Protein AF-A0A8X6VPD9-F1 (afdb_monomer_lite)

pLDDT: mean 71.09, std 19.32, range [43.03, 93.56]

Secondary structure (DSSP, 8-state):
--HHHHHHHHHTTS-HHHHHHHHTT---SHHHHHHHHHHHHHHHHHHHHHT--S-S-S-SS------------S----

Foldseek 3Di:
DAQQVVCVVVLVVDDPVLNVQCVVVVDRGPVSVVVSVVVVCVVVVVVVVVVPPPDPDDDPDDDPPDDDDDDDDDDPDD

Structure (mmCIF, N/CA/C/O backbone):
data_AF-A0A8X6VPD9-F1
#
_entry.id   AF-A0A8X6VPD9-F1
#
loop_
_atom_site.group_PDB
_atom_site.id
_atom_site.type_symbol
_atom_site.label_atom_id
_atom_site.label_alt_id
_atom_site.label_comp_id
_atom_site.label_asym_id
_atom_site.label_entity_id
_atom_site.label_seq_id
_atom_site.pdbx_PDB_ins_code
_atom_site.Cartn_x
_atom_site.Cartn_y
_atom_site.Cartn_z
_atom_site.occupancy
_atom_site.B_iso_or_equiv
_atom_site.auth_seq_id
_atom_site.auth_comp_id
_atom_site.auth_asym_id
_atom_site.auth_atom_id
_atom_site.pdbx_PDB_model_num
ATOM 1 N N . MET A 1 1 ? 9.316 2.825 -18.963 1.00 62.94 1 MET A N 1
ATOM 2 C CA . MET A 1 1 ? 9.123 3.099 -17.523 1.00 62.94 1 MET A CA 1
ATOM 3 C C . MET A 1 1 ? 9.213 1.782 -16.789 1.00 62.94 1 MET A C 1
ATOM 5 O O . MET A 1 1 ? 8.602 0.828 -17.252 1.00 62.94 1 MET A O 1
ATOM 9 N N . THR A 1 2 ? 9.998 1.721 -15.718 1.00 85.81 2 THR A N 1
ATOM 10 C CA . THR A 1 2 ? 9.974 0.599 -14.770 1.00 85.81 2 THR A CA 1
ATOM 11 C C . THR A 1 2 ? 8.738 0.716 -13.874 1.00 85.81 2 THR A C 1
ATOM 13 O O . THR A 1 2 ? 8.165 1.802 -13.760 1.00 85.81 2 THR A O 1
ATOM 16 N N . GLU A 1 3 ? 8.305 -0.382 -13.251 1.00 82.75 3 GLU A N 1
ATOM 17 C CA . GLU A 1 3 ? 7.171 -0.350 -12.312 1.00 82.75 3 GLU A CA 1
ATOM 18 C C . GLU A 1 3 ? 7.453 0.552 -11.102 1.00 82.75 3 GLU A C 1
ATOM 20 O O . GLU A 1 3 ? 6.563 1.278 -10.671 1.00 82.75 3 GLU A O 1
ATOM 25 N N . GLU A 1 4 ? 8.700 0.590 -10.626 1.00 82.00 4 GLU A N 1
ATOM 26 C CA . GLU A 1 4 ? 9.142 1.499 -9.558 1.00 82.00 4 GLU A CA 1
ATOM 27 C C . GLU A 1 4 ? 8.925 2.971 -9.945 1.00 82.00 4 GLU A C 1
ATOM 29 O O . GLU A 1 4 ? 8.298 3.723 -9.205 1.00 82.00 4 GLU A O 1
ATOM 34 N N . ALA A 1 5 ? 9.313 3.365 -11.164 1.00 86.50 5 ALA A N 1
ATOM 35 C CA . ALA A 1 5 ? 9.114 4.735 -11.642 1.00 86.50 5 ALA A CA 1
ATOM 36 C C . ALA A 1 5 ? 7.627 5.115 -11.774 1.00 86.50 5 ALA A C 1
ATOM 38 O O . ALA A 1 5 ? 7.268 6.286 -11.636 1.00 86.50 5 ALA A O 1
ATOM 39 N N . LEU A 1 6 ? 6.751 4.142 -12.053 1.00 88.00 6 LEU A N 1
ATOM 40 C CA . LEU A 1 6 ? 5.303 4.364 -12.070 1.00 88.00 6 LEU A CA 1
ATOM 41 C C . LEU A 1 6 ? 4.755 4.584 -10.659 1.00 88.00 6 LEU A C 1
ATOM 43 O O . LEU A 1 6 ? 3.933 5.481 -10.473 1.00 88.00 6 LEU A O 1
ATOM 47 N N . VAL A 1 7 ? 5.212 3.800 -9.680 1.00 87.06 7 VAL A N 1
ATOM 48 C CA . VAL A 1 7 ? 4.813 3.952 -8.274 1.00 87.06 7 VAL A CA 1
ATOM 49 C C . VAL A 1 7 ? 5.260 5.311 -7.733 1.00 87.06 7 VAL A C 1
ATOM 51 O O . VAL A 1 7 ? 4.424 6.032 -7.193 1.00 87.06 7 VAL A O 1
ATOM 54 N N . ASP A 1 8 ? 6.507 5.718 -7.974 1.00 87.50 8 ASP A N 1
ATOM 55 C CA . ASP A 1 8 ? 7.033 7.025 -7.546 1.00 87.50 8 ASP A CA 1
ATOM 56 C C . ASP A 1 8 ? 6.244 8.194 -8.152 1.00 87.50 8 ASP A C 1
ATOM 58 O O . ASP A 1 8 ? 5.889 9.165 -7.479 1.00 87.50 8 ASP A O 1
ATOM 62 N N . HIS A 1 9 ? 5.909 8.089 -9.438 1.00 89.94 9 HIS A N 1
ATOM 63 C CA . HIS A 1 9 ? 5.129 9.108 -10.134 1.00 89.94 9 HIS A CA 1
ATOM 64 C C . HIS A 1 9 ? 3.675 9.198 -9.638 1.00 89.94 9 HIS A C 1
ATOM 66 O O . HIS A 1 9 ? 3.069 10.272 -9.683 1.00 89.94 9 HIS A O 1
ATOM 72 N N . ILE A 1 10 ? 3.097 8.090 -9.166 1.00 88.12 10 ILE A N 1
ATOM 73 C CA . ILE A 1 10 ? 1.771 8.080 -8.535 1.00 88.12 10 ILE A CA 1
ATOM 74 C C . ILE A 1 10 ? 1.860 8.623 -7.105 1.00 88.12 10 ILE A C 1
ATOM 76 O O . ILE A 1 10 ? 0.991 9.399 -6.712 1.00 88.12 10 ILE A O 1
ATOM 80 N N . PHE A 1 11 ? 2.912 8.277 -6.358 1.00 88.62 11 PHE A N 1
ATOM 81 C CA . PHE A 1 11 ? 3.103 8.643 -4.954 1.00 88.62 11 PHE A CA 1
ATOM 82 C C . PHE A 1 11 ? 2.969 10.153 -4.716 1.00 88.62 11 PHE A C 1
ATOM 84 O O . PHE A 1 11 ? 2.187 10.575 -3.866 1.00 88.62 11 PHE A O 1
ATOM 91 N N . VAL A 1 12 ? 3.620 10.978 -5.545 1.00 90.31 12 VAL A N 1
ATOM 92 C CA . VAL A 1 12 ? 3.579 12.451 -5.428 1.00 90.31 12 VAL A CA 1
ATOM 93 C C . VAL A 1 12 ? 2.197 13.071 -5.678 1.00 90.31 12 VAL A C 1
ATOM 95 O O . VAL A 1 12 ? 1.987 14.245 -5.382 1.00 90.31 12 VAL A O 1
ATOM 98 N N . ARG A 1 13 ? 1.249 12.310 -6.238 1.00 91.50 13 ARG A N 1
ATOM 99 C CA . ARG A 1 13 ? -0.133 12.751 -6.506 1.00 91.50 13 ARG A CA 1
ATOM 100 C C . ARG A 1 13 ? -1.130 12.297 -5.448 1.00 91.50 13 ARG A C 1
ATOM 102 O O . ARG A 1 13 ? -2.291 12.694 -5.511 1.00 91.50 13 ARG A O 1
ATOM 109 N N . LEU A 1 14 ? -0.708 11.440 -4.522 1.00 89.00 14 LEU A N 1
ATOM 110 C CA . LEU A 1 14 ? -1.563 10.960 -3.443 1.00 89.00 14 LEU A CA 1
ATOM 111 C C . LEU A 1 14 ? -1.812 12.067 -2.419 1.00 89.00 14 LEU A C 1
ATOM 113 O O . LEU A 1 14 ? -1.005 12.982 -2.270 1.00 89.00 14 LEU A O 1
ATOM 117 N N . GLU A 1 15 ? -2.915 11.969 -1.681 1.00 89.44 15 GLU A N 1
ATOM 118 C CA . GLU A 1 15 ? -3.132 12.834 -0.521 1.00 89.44 15 GLU A CA 1
ATOM 119 C C . GLU A 1 15 ? -2.069 12.563 0.563 1.00 89.44 15 GLU A C 1
ATOM 121 O O . GLU A 1 15 ? -1.671 11.406 0.727 1.00 89.44 15 GLU A O 1
ATOM 126 N N . PRO A 1 16 ? -1.668 13.563 1.371 1.00 89.31 16 PRO A N 1
ATOM 127 C CA . PRO A 1 16 ? -0.610 13.407 2.379 1.00 89.31 16 PRO A CA 1
ATOM 128 C C . PRO A 1 16 ? -0.824 12.220 3.333 1.00 89.31 16 PRO A C 1
ATOM 130 O O . PRO A 1 16 ? 0.076 11.425 3.566 1.00 89.31 16 PRO A O 1
ATOM 133 N N . GLN A 1 17 ? -2.061 12.018 3.796 1.00 84.81 17 GLN A N 1
ATOM 134 C CA . GLN A 1 17 ? -2.428 10.899 4.677 1.00 84.81 17 GLN A CA 1
ATOM 135 C C . GLN A 1 17 ? -2.217 9.508 4.049 1.00 84.81 17 GLN A C 1
ATOM 137 O O . GLN A 1 17 ? -2.028 8.518 4.757 1.00 84.81 17 GLN A O 1
ATOM 142 N N . ILE A 1 18 ? -2.301 9.424 2.719 1.00 89.38 18 ILE A N 1
ATOM 143 C CA . ILE A 1 18 ? -2.067 8.199 1.954 1.00 89.38 18 ILE A CA 1
ATOM 144 C C . ILE A 1 18 ? -0.564 8.046 1.713 1.00 89.38 18 ILE A C 1
ATOM 146 O O . ILE A 1 18 ? -0.051 6.937 1.842 1.00 89.38 18 ILE A O 1
ATOM 150 N N . GLN A 1 19 ? 0.139 9.148 1.421 1.00 90.81 19 GLN A N 1
ATOM 151 C CA . GLN A 1 19 ? 1.597 9.171 1.273 1.00 90.81 19 GLN A CA 1
ATOM 152 C C . GLN A 1 19 ? 2.281 8.608 2.521 1.00 90.81 19 GLN A C 1
ATOM 154 O O . GLN A 1 19 ? 3.020 7.637 2.392 1.00 90.81 19 GLN A O 1
ATOM 159 N N . ASP A 1 20 ? 1.929 9.092 3.717 1.00 89.38 20 ASP A N 1
ATOM 160 C CA . ASP A 1 20 ? 2.478 8.595 4.991 1.00 89.38 20 ASP A CA 1
ATOM 161 C C . ASP A 1 20 ? 2.309 7.071 5.140 1.00 89.38 20 ASP A C 1
ATOM 163 O O . ASP A 1 20 ? 3.189 6.349 5.614 1.00 89.38 20 ASP A O 1
ATOM 167 N N . TYR A 1 21 ? 1.154 6.546 4.724 1.00 89.19 21 TYR A N 1
ATOM 168 C CA . TYR A 1 21 ? 0.841 5.124 4.842 1.00 89.19 21 TYR A CA 1
ATOM 169 C C . TYR A 1 21 ? 1.570 4.258 3.808 1.00 89.19 21 TYR A C 1
ATOM 171 O O . TYR A 1 21 ? 1.935 3.113 4.099 1.00 89.19 21 TYR A O 1
ATOM 179 N N . VAL A 1 22 ? 1.757 4.787 2.599 1.00 90.00 22 VAL A N 1
ATOM 180 C CA . VAL A 1 22 ? 2.486 4.126 1.515 1.00 90.00 22 VAL A CA 1
ATOM 181 C C . VAL A 1 22 ? 3.991 4.160 1.783 1.00 90.00 22 VAL A C 1
ATOM 183 O O . VAL A 1 22 ? 4.644 3.136 1.597 1.00 90.00 22 VAL A O 1
ATOM 186 N N . GLU A 1 23 ? 4.530 5.268 2.294 1.00 89.81 23 GLU A N 1
ATOM 187 C CA . GLU A 1 23 ? 5.958 5.457 2.581 1.00 89.81 23 GLU A CA 1
ATOM 188 C C . GLU A 1 23 ? 6.474 4.440 3.604 1.00 89.81 23 GLU A C 1
ATOM 190 O O . GLU A 1 23 ? 7.483 3.775 3.373 1.00 89.81 23 GLU A O 1
ATOM 195 N N . VAL A 1 24 ? 5.715 4.202 4.680 1.00 89.62 24 VAL A N 1
ATOM 196 C CA . VAL A 1 24 ? 6.049 3.183 5.695 1.00 89.62 24 VAL A CA 1
ATOM 197 C C . VAL A 1 24 ? 6.121 1.771 5.100 1.00 89.62 24 VAL A C 1
ATOM 199 O O . VAL A 1 24 ? 6.824 0.905 5.622 1.00 89.62 24 VAL A O 1
ATOM 202 N N . ARG A 1 25 ? 5.374 1.508 4.024 1.00 89.31 25 ARG A N 1
ATOM 203 C CA . ARG A 1 25 ? 5.257 0.179 3.404 1.00 89.31 25 ARG A CA 1
ATOM 204 C C . ARG A 1 25 ? 6.127 -0.005 2.167 1.00 89.31 25 ARG A C 1
ATOM 206 O O . ARG A 1 25 ? 6.308 -1.148 1.759 1.00 89.31 25 ARG A O 1
ATOM 213 N N . ASN A 1 26 ? 6.644 1.087 1.607 1.00 89.44 26 ASN A N 1
ATOM 214 C CA . ASN A 1 26 ? 7.608 1.148 0.511 1.00 89.44 26 ASN A CA 1
ATOM 215 C C . ASN A 1 26 ? 7.378 0.102 -0.611 1.00 89.44 26 ASN A C 1
ATOM 217 O O . ASN A 1 26 ? 8.222 -0.780 -0.817 1.00 89.44 26 ASN A O 1
ATOM 221 N N . PRO A 1 27 ? 6.220 0.129 -1.301 1.00 88.75 27 PRO A N 1
ATOM 222 C CA . PRO A 1 27 ? 5.922 -0.830 -2.361 1.00 88.75 27 PRO A CA 1
ATOM 223 C C . PRO A 1 27 ? 6.840 -0.623 -3.575 1.00 88.75 27 PRO A C 1
ATOM 225 O O . PRO A 1 27 ? 6.960 0.488 -4.078 1.00 88.75 27 PRO A O 1
ATOM 228 N N . LYS A 1 28 ? 7.439 -1.705 -4.089 1.00 86.19 28 LYS A N 1
ATOM 229 C CA . LYS A 1 28 ? 8.356 -1.661 -5.250 1.00 86.19 28 LYS A CA 1
ATOM 230 C C . LYS A 1 28 ? 7.707 -2.026 -6.582 1.00 86.19 28 LYS A C 1
ATOM 232 O O . LYS A 1 28 ? 8.267 -1.783 -7.643 1.00 86.19 28 LYS A O 1
ATOM 237 N N . THR A 1 29 ? 6.534 -2.645 -6.537 1.00 89.50 29 THR A N 1
ATOM 238 C CA . THR A 1 29 ? 5.788 -3.056 -7.730 1.00 89.50 29 THR A CA 1
ATOM 239 C C . THR A 1 29 ? 4.392 -2.469 -7.698 1.00 89.50 29 THR A C 1
ATOM 241 O O . THR A 1 29 ? 3.840 -2.167 -6.634 1.00 89.50 29 THR A O 1
ATOM 244 N N . THR A 1 30 ? 3.771 -2.360 -8.870 1.00 89.00 30 THR A N 1
ATOM 245 C CA . THR A 1 30 ? 2.385 -1.897 -8.973 1.00 89.00 30 THR A CA 1
ATOM 246 C C . THR A 1 30 ? 1.428 -2.817 -8.207 1.00 89.00 30 THR A C 1
ATOM 248 O O . THR A 1 30 ? 0.506 -2.335 -7.556 1.00 89.00 30 THR A O 1
ATOM 251 N N . ALA A 1 31 ? 1.682 -4.130 -8.198 1.00 91.31 31 ALA A N 1
ATOM 252 C CA . ALA A 1 31 ? 0.893 -5.088 -7.422 1.00 91.31 31 ALA A CA 1
ATOM 253 C C . ALA A 1 31 ? 0.960 -4.810 -5.910 1.00 91.31 31 ALA A C 1
ATOM 255 O O . ALA A 1 31 ? -0.075 -4.726 -5.251 1.00 91.31 31 ALA A O 1
ATOM 256 N N . GLN A 1 32 ? 2.162 -4.585 -5.368 1.00 90.56 32 GLN A N 1
ATOM 257 C CA . GLN A 1 32 ? 2.329 -4.233 -3.954 1.00 90.56 32 GLN A CA 1
ATOM 258 C C . GLN A 1 32 ? 1.646 -2.905 -3.628 1.00 90.56 32 GLN A C 1
ATOM 260 O O . GLN A 1 32 ? 0.994 -2.786 -2.594 1.00 90.56 32 GLN A O 1
ATOM 265 N N . PHE A 1 33 ? 1.751 -1.916 -4.517 1.00 92.19 33 PHE A N 1
ATOM 266 C CA . PHE A 1 33 ? 1.078 -0.634 -4.344 1.00 92.19 33 PHE A CA 1
ATOM 267 C C . PHE A 1 33 ? -0.448 -0.799 -4.240 1.00 92.19 33 PHE A C 1
ATOM 269 O O . PHE A 1 33 ? -1.059 -0.276 -3.308 1.00 92.19 33 PHE A O 1
ATOM 276 N N . LEU A 1 34 ? -1.061 -1.589 -5.129 1.00 91.00 34 LEU A N 1
ATOM 277 C CA . LEU A 1 34 ? -2.501 -1.872 -5.093 1.00 91.00 34 LEU A CA 1
ATOM 278 C C . LEU A 1 34 ? -2.925 -2.582 -3.800 1.00 91.00 34 LEU A C 1
ATOM 280 O O . LEU A 1 34 ? -3.937 -2.216 -3.204 1.00 91.00 34 LEU A O 1
ATOM 284 N N . GLU A 1 35 ? -2.139 -3.545 -3.314 1.00 93.56 35 GLU A N 1
ATOM 285 C CA . GLU A 1 35 ? -2.406 -4.195 -2.024 1.00 93.56 35 GLU A CA 1
ATOM 286 C C . GLU A 1 35 ? -2.319 -3.219 -0.843 1.00 93.56 35 GLU A C 1
ATOM 288 O O . GLU A 1 35 ? -3.109 -3.298 0.105 1.00 93.56 35 GLU A O 1
ATOM 293 N N . VAL A 1 36 ? -1.355 -2.294 -0.874 1.00 92.12 36 VAL A N 1
ATOM 294 C CA . VAL A 1 36 ? -1.220 -1.255 0.150 1.00 92.12 36 VAL A CA 1
ATOM 295 C C . VAL A 1 36 ? -2.443 -0.343 0.144 1.00 92.12 36 VAL A C 1
ATOM 297 O O . VAL A 1 36 ? -2.982 -0.080 1.222 1.00 92.12 36 VAL A O 1
ATOM 300 N N . MET A 1 37 ? -2.912 0.068 -1.035 1.00 90.88 37 MET A N 1
ATOM 301 C CA . MET A 1 37 ? -4.105 0.903 -1.196 1.00 90.88 37 MET A CA 1
ATOM 302 C C . MET A 1 37 ? -5.379 0.192 -0.731 1.00 90.88 37 MET A C 1
ATOM 304 O O . MET A 1 37 ? -6.132 0.765 0.052 1.00 90.88 37 MET A O 1
ATOM 308 N N . ALA A 1 38 ? -5.575 -1.080 -1.087 1.00 90.69 38 ALA A N 1
ATOM 309 C CA . ALA A 1 38 ? -6.716 -1.867 -0.608 1.00 90.69 38 ALA A CA 1
ATOM 310 C C . ALA A 1 38 ? -6.750 -1.945 0.932 1.00 90.69 38 ALA A C 1
ATOM 312 O O . ALA A 1 38 ? -7.779 -1.707 1.565 1.00 90.69 38 ALA A O 1
ATOM 313 N N . LYS A 1 39 ? -5.591 -2.185 1.562 1.00 89.75 39 LYS A N 1
ATOM 314 C CA . LYS A 1 39 ? -5.451 -2.177 3.030 1.00 89.75 39 LYS A CA 1
ATOM 315 C C . LYS A 1 39 ? -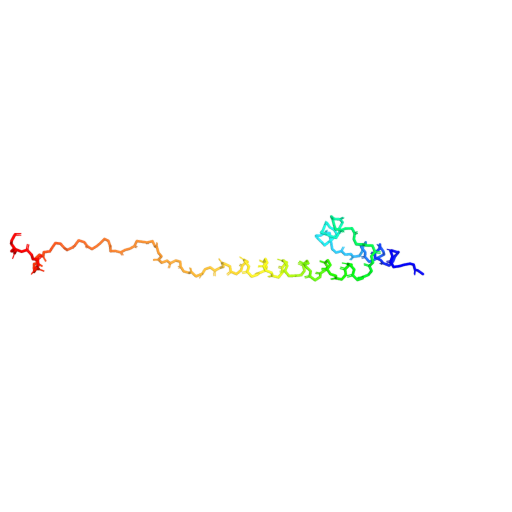5.625 -0.784 3.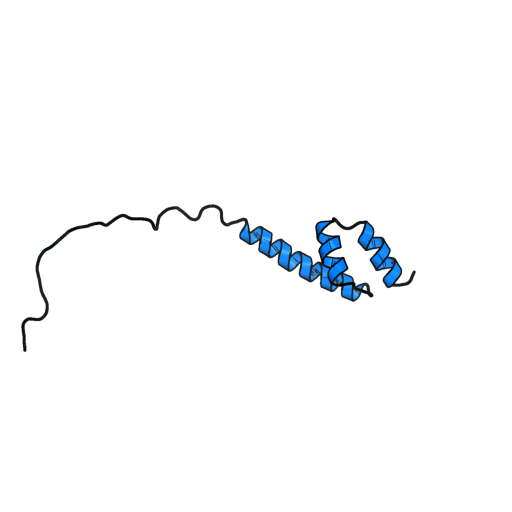641 1.00 89.75 39 LYS A C 1
ATOM 317 O O . LYS A 1 39 ? -5.919 -0.675 4.831 1.00 89.75 39 LYS A O 1
ATOM 322 N N . PHE A 1 40 ? -5.317 0.286 2.908 1.00 88.88 40 PHE A N 1
ATOM 323 C CA . PHE A 1 40 ? -5.558 1.657 3.362 1.00 88.88 40 PHE A CA 1
ATOM 324 C C . PHE A 1 40 ? -7.061 1.936 3.399 1.00 88.88 40 PHE A C 1
ATOM 326 O O . PHE A 1 40 ? -7.575 2.343 4.441 1.00 88.88 40 PHE A O 1
ATOM 333 N N . GLU A 1 41 ? -7.762 1.640 2.303 1.00 85.56 41 GLU A N 1
ATOM 334 C CA . GLU A 1 41 ? -9.209 1.815 2.178 1.00 85.56 41 GLU A CA 1
ATOM 335 C C . GLU A 1 41 ? -9.979 1.010 3.223 1.00 85.56 41 GLU A C 1
ATOM 337 O O . GLU A 1 41 ? -10.863 1.562 3.873 1.00 85.56 41 GLU A O 1
ATOM 342 N N . GLU A 1 42 ? -9.606 -0.249 3.468 1.00 84.31 42 GLU A N 1
ATOM 343 C CA . GLU A 1 42 ? -10.221 -1.078 4.512 1.00 84.31 42 GLU A CA 1
ATOM 344 C C . GLU A 1 42 ? -10.148 -0.391 5.889 1.00 84.31 42 GLU A C 1
ATOM 346 O O . GLU A 1 42 ? -11.155 -0.261 6.592 1.00 84.31 42 GLU A O 1
ATOM 351 N N . ARG A 1 43 ? -8.972 0.137 6.260 1.00 76.88 43 ARG A N 1
ATOM 352 C CA . ARG A 1 43 ? -8.771 0.822 7.548 1.00 76.88 43 ARG A CA 1
ATOM 353 C C . ARG A 1 43 ? -9.478 2.173 7.621 1.00 76.88 43 ARG A C 1
ATOM 355 O O . ARG A 1 43 ? -10.051 2.499 8.663 1.00 76.88 43 ARG A O 1
ATOM 362 N N . TYR A 1 44 ? -9.435 2.968 6.554 1.00 70.50 44 TYR A N 1
ATOM 363 C CA . TYR A 1 44 ? -10.085 4.282 6.519 1.00 70.50 44 TYR A CA 1
ATOM 364 C C . TYR A 1 44 ? -11.615 4.170 6.453 1.00 70.50 44 TYR A C 1
ATOM 366 O O . TYR A 1 44 ? -12.320 4.953 7.093 1.00 70.50 44 TYR A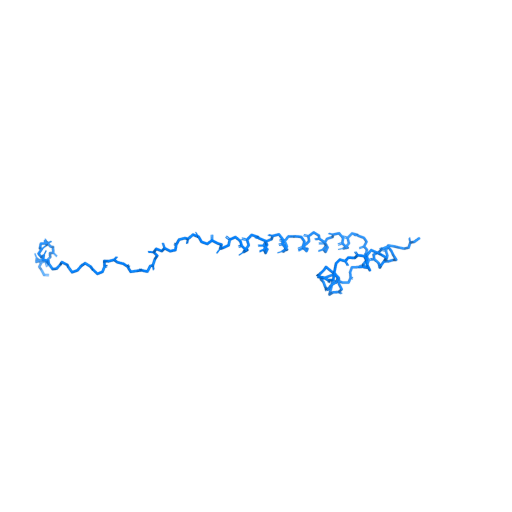 O 1
ATOM 374 N N . SER A 1 45 ? -12.136 3.155 5.764 1.00 61.53 45 SER A N 1
ATOM 375 C CA . SER A 1 45 ? -13.562 2.823 5.736 1.00 61.53 45 SER A CA 1
ATOM 376 C C . SER A 1 45 ? -14.057 2.369 7.116 1.00 61.53 45 SER A C 1
ATOM 378 O O . SER A 1 45 ? -15.062 2.880 7.617 1.00 61.53 45 SER A O 1
ATOM 380 N N . CYS A 1 46 ? -13.287 1.527 7.820 1.00 53.97 46 CYS A N 1
ATOM 381 C CA . CYS A 1 46 ? -13.587 1.153 9.208 1.00 53.97 46 CYS A CA 1
ATOM 382 C C . CYS A 1 46 ? -13.593 2.361 10.163 1.00 53.97 46 CYS A C 1
ATOM 384 O O . CYS A 1 46 ? -14.447 2.444 11.049 1.00 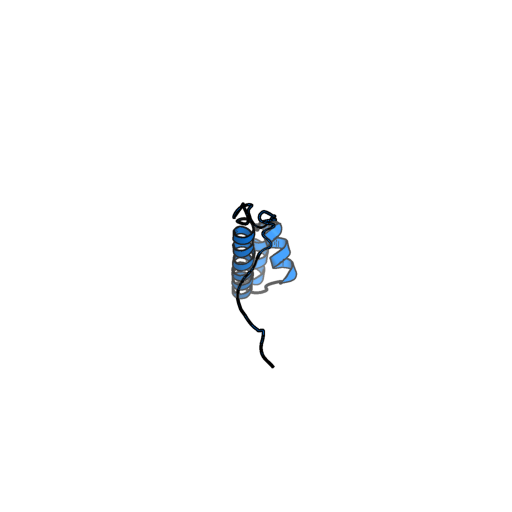53.97 46 CYS A O 1
ATOM 386 N N . LYS A 1 47 ? -12.693 3.339 9.971 1.00 54.00 47 LYS A N 1
ATOM 387 C CA . LYS A 1 47 ? -12.700 4.591 10.750 1.00 54.00 47 LYS A CA 1
ATOM 388 C C . LYS A 1 47 ? -13.924 5.467 10.463 1.00 54.00 47 LYS A C 1
ATOM 390 O O . LYS A 1 47 ? -14.464 6.043 11.405 1.00 54.00 47 LYS A O 1
ATOM 395 N N . LYS A 1 48 ? -14.414 5.537 9.216 1.00 53.53 48 LYS A N 1
ATOM 396 C CA . LYS A 1 48 ? -15.687 6.225 8.911 1.00 53.53 48 LYS A CA 1
ATOM 397 C C . LYS A 1 48 ? -16.872 5.586 9.643 1.00 53.53 48 LYS A C 1
ATOM 399 O O . LYS A 1 48 ? -17.719 6.315 10.151 1.00 53.53 48 LYS A O 1
ATOM 404 N N . MET A 1 49 ? -16.899 4.259 9.789 1.00 50.91 49 MET A N 1
ATOM 405 C CA . MET A 1 49 ? -17.936 3.586 10.585 1.00 50.91 49 MET A CA 1
ATOM 406 C C . MET A 1 49 ? -17.780 3.800 12.101 1.00 50.91 49 MET A C 1
ATOM 408 O O . MET A 1 49 ? -18.782 3.859 12.808 1.00 50.91 49 MET A O 1
ATOM 412 N N . GLN A 1 50 ? -16.562 4.018 12.614 1.00 51.72 50 GLN A N 1
ATOM 413 C CA . GLN A 1 50 ? -16.347 4.391 14.024 1.00 51.72 50 GLN A CA 1
ATOM 414 C C . GLN A 1 50 ? -16.735 5.843 14.360 1.00 51.72 50 GLN A C 1
ATOM 416 O O . GLN A 1 50 ? -16.947 6.150 15.533 1.00 51.72 50 GLN A O 1
ATOM 421 N N . GLY A 1 51 ? -16.883 6.718 13.358 1.00 46.69 51 GLY A N 1
ATOM 422 C CA . GLY A 1 51 ? -17.487 8.050 13.503 1.00 46.69 51 GLY A CA 1
ATOM 423 C C . GLY A 1 51 ? -19.017 8.026 13.609 1.00 46.69 51 GLY A C 1
ATOM 424 O O . GLY A 1 51 ? -19.608 8.965 14.135 1.00 46.69 51 GLY A O 1
ATOM 425 N N . SER A 1 52 ? -19.671 6.924 13.221 1.00 47.56 52 SER A N 1
ATOM 426 C CA . SER A 1 52 ? -21.093 6.675 13.500 1.00 47.56 52 SER A CA 1
ATOM 427 C C . SER A 1 52 ? -21.294 6.144 14.925 1.00 47.56 52 SER A C 1
ATOM 429 O O . SER A 1 52 ? -22.041 5.200 15.168 1.00 47.56 52 SER A O 1
ATOM 431 N N . ARG A 1 53 ? -20.617 6.763 15.894 1.00 49.97 53 ARG A N 1
ATOM 432 C CA . ARG A 1 53 ? -20.968 6.660 17.313 1.00 49.97 53 ARG A CA 1
ATOM 433 C C . ARG A 1 53 ? -21.674 7.936 17.768 1.00 49.97 53 ARG A C 1
ATOM 435 O O . ARG A 1 53 ? -21.536 8.364 18.908 1.00 49.97 53 ARG A O 1
ATOM 442 N N . ASN A 1 54 ? -22.460 8.526 16.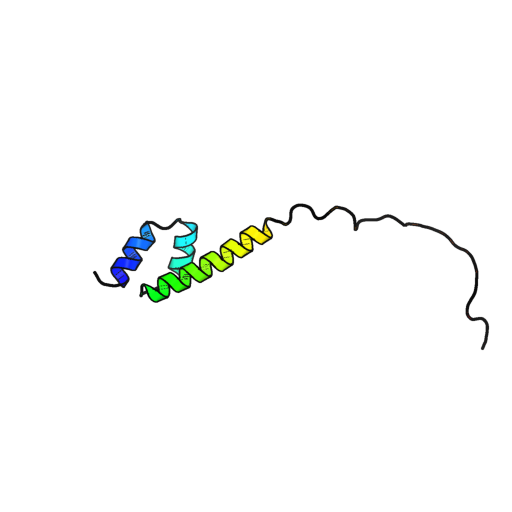869 1.00 48.88 54 ASN A N 1
ATOM 443 C CA . ASN A 1 54 ? -23.542 9.398 17.276 1.00 48.88 54 ASN A CA 1
ATOM 444 C C . ASN A 1 54 ? -24.644 8.526 17.877 1.00 48.88 54 ASN A C 1
ATOM 446 O O . ASN A 1 54 ? -25.422 7.904 17.167 1.00 48.88 54 ASN A O 1
ATOM 450 N N . SER A 1 55 ? -24.722 8.572 19.203 1.00 49.03 55 SER A N 1
ATOM 451 C CA . SER A 1 55 ? -26.011 8.741 19.865 1.00 49.03 55 SER A CA 1
ATOM 452 C C . SER A 1 55 ? -27.032 7.605 19.715 1.00 49.03 55 SER A C 1
ATOM 454 O O . SER A 1 55 ? -28.221 7.874 19.566 1.00 49.03 55 SER A O 1
ATOM 456 N N . ASP A 1 56 ? -26.620 6.352 19.915 1.00 49.81 56 ASP A N 1
ATOM 457 C CA . ASP A 1 56 ? -27.520 5.406 20.587 1.00 49.81 56 ASP A CA 1
ATOM 458 C C . ASP A 1 56 ? -27.600 5.812 22.067 1.00 49.81 56 ASP A C 1
ATOM 460 O O . ASP A 1 56 ? -26.797 5.402 22.906 1.00 49.81 56 ASP A O 1
ATOM 464 N N . ASN A 1 57 ? -28.503 6.764 22.316 1.00 50.25 57 ASN A N 1
ATOM 465 C CA . ASN A 1 57 ? -29.221 7.049 23.557 1.00 50.25 57 ASN A CA 1
ATOM 466 C C . ASN A 1 57 ? -28.547 6.552 24.853 1.00 50.25 57 ASN A C 1
ATOM 468 O O . ASN A 1 57 ? -28.545 5.373 25.200 1.00 50.25 57 ASN A O 1
ATOM 472 N N . VAL A 1 58 ? -27.992 7.446 25.674 1.00 48.81 58 VAL A N 1
ATOM 473 C CA . VAL A 1 58 ? -28.799 8.214 26.647 1.00 48.81 58 VAL A CA 1
ATOM 474 C C . VAL A 1 58 ? -29.889 7.320 27.260 1.00 48.81 58 VAL A C 1
ATOM 476 O O . VAL A 1 58 ? -31.029 7.312 26.814 1.00 48.81 58 VAL A O 1
ATOM 479 N N . GLY A 1 59 ? -29.521 6.520 28.266 1.00 43.03 59 GLY A N 1
ATOM 480 C CA . GLY A 1 59 ? -30.494 5.689 28.987 1.00 43.03 59 GLY A CA 1
ATOM 481 C C . GLY A 1 59 ? -29.943 4.725 30.041 1.00 43.03 59 GLY A C 1
ATOM 482 O O . GLY A 1 59 ? -30.669 4.354 30.953 1.00 43.03 59 GLY A O 1
ATOM 483 N N . ARG A 1 60 ? -28.658 4.342 30.020 1.00 49.16 60 ARG A N 1
ATOM 484 C CA . ARG A 1 60 ? -28.082 3.467 31.072 1.00 49.16 60 ARG A CA 1
ATOM 485 C C . ARG A 1 60 ? -27.486 4.227 32.260 1.00 49.16 60 ARG A C 1
ATOM 487 O O . ARG A 1 60 ? -26.465 3.824 32.813 1.00 49.16 60 ARG A O 1
ATOM 494 N N . ARG A 1 61 ? -28.106 5.333 32.667 1.00 49.81 61 ARG A N 1
ATOM 495 C CA . ARG A 1 61 ? -27.745 6.018 33.912 1.00 49.81 61 ARG A CA 1
ATOM 496 C C . ARG A 1 61 ? -28.999 6.313 34.711 1.00 49.81 61 ARG A C 1
ATOM 498 O O . ARG A 1 61 ? -29.651 7.310 34.460 1.00 49.81 61 ARG A O 1
ATOM 505 N N . GLY A 1 62 ? -29.249 5.420 35.670 1.00 50.88 62 GLY A N 1
ATOM 506 C CA . GLY A 1 62 ? -30.092 5.625 36.840 1.00 50.88 62 GLY A CA 1
ATOM 507 C C . GLY A 1 62 ? -31.561 5.856 36.525 1.00 50.88 62 GLY A C 1
ATOM 508 O O . GLY A 1 62 ? -31.902 6.871 35.953 1.00 50.88 62 GLY A O 1
ATOM 509 N N . TRP A 1 63 ? -32.418 4.937 36.953 1.00 52.78 63 TRP A N 1
ATOM 510 C CA . TRP A 1 63 ? -33.659 5.184 37.697 1.00 52.78 63 TRP A CA 1
ATOM 511 C C . TRP A 1 63 ? -34.197 3.806 38.114 1.00 52.78 63 TRP A C 1
ATOM 513 O O . TRP A 1 63 ? -34.026 2.833 37.382 1.00 52.78 63 TRP A O 1
ATOM 523 N N . ASN A 1 64 ? -34.771 3.740 39.319 1.00 50.62 64 ASN A N 1
ATOM 524 C CA . ASN A 1 64 ? -35.076 2.569 40.160 1.00 50.62 64 ASN A CA 1
ATOM 525 C C . ASN A 1 64 ? -33.877 2.111 41.031 1.00 50.62 64 ASN A C 1
ATOM 527 O O . ASN A 1 64 ? -33.271 1.090 40.747 1.00 50.62 64 ASN A O 1
ATOM 531 N N . GLN A 1 65 ? -33.412 2.755 42.115 1.00 48.03 65 GLN A N 1
ATOM 532 C CA . GLN A 1 65 ? -34.058 3.602 43.136 1.00 48.03 65 GLN A CA 1
ATOM 533 C C . GLN A 1 65 ? -35.573 3.420 43.283 1.00 48.03 65 GLN A C 1
ATOM 535 O O . GLN A 1 65 ? -36.345 4.367 43.267 1.00 48.03 65 GLN A O 1
ATOM 540 N N . GLY A 1 66 ? -35.983 2.161 43.427 1.00 43.69 66 GLY A N 1
ATOM 541 C CA . GLY A 1 66 ? -37.305 1.769 43.897 1.00 43.69 66 GLY A CA 1
ATOM 542 C C . GLY A 1 66 ? -37.147 0.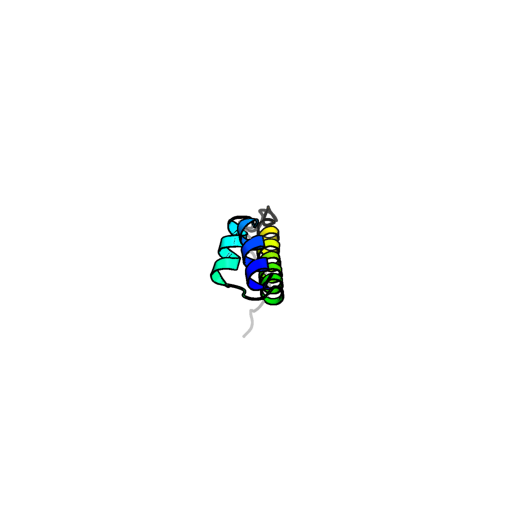983 45.190 1.00 43.69 66 GLY A C 1
ATOM 543 O O . GLY A 1 66 ? -37.016 -0.234 45.173 1.00 43.69 66 GLY A O 1
ATOM 544 N N . ARG A 1 67 ? -37.108 1.701 46.313 1.00 47.38 67 ARG A N 1
ATOM 545 C CA . ARG A 1 67 ? -37.421 1.159 47.637 1.00 47.38 67 ARG A CA 1
ATOM 546 C C . ARG A 1 67 ? -38.819 0.536 47.561 1.00 47.38 67 ARG A C 1
ATOM 548 O O . ARG A 1 67 ? -39.784 1.285 47.492 1.00 47.38 67 ARG A O 1
ATOM 555 N N . MET A 1 68 ? -38.924 -0.785 47.645 1.00 45.19 68 MET A N 1
ATOM 556 C CA . MET A 1 68 ? -40.061 -1.451 48.284 1.00 45.19 68 MET A CA 1
ATOM 557 C C . MET A 1 68 ? -39.517 -2.644 49.070 1.00 45.19 68 MET A C 1
ATOM 559 O O . MET A 1 68 ? -39.197 -3.690 48.516 1.00 45.19 68 MET A O 1
ATOM 563 N N . SER A 1 69 ? -39.371 -2.441 50.378 1.00 46.88 69 SER A N 1
ATOM 564 C CA . SER A 1 69 ? -39.572 -3.513 51.346 1.00 46.88 69 SER A CA 1
ATOM 565 C C . SER A 1 69 ? -41.032 -3.943 51.242 1.00 46.88 69 SER A C 1
ATOM 567 O O . SER A 1 69 ? -41.891 -3.066 51.286 1.00 46.88 69 SER A O 1
ATOM 569 N N . ASN A 1 70 ? -41.310 -5.232 51.080 1.00 43.31 70 ASN A N 1
ATOM 570 C CA . ASN A 1 70 ? -42.080 -6.025 52.040 1.00 43.31 70 ASN A CA 1
ATOM 571 C C . ASN A 1 70 ? -42.377 -7.411 51.467 1.00 43.31 70 ASN A C 1
ATOM 573 O O . ASN A 1 70 ? -42.856 -7.511 50.345 1.00 43.31 70 ASN A O 1
ATOM 577 N N . ASP A 1 71 ? -42.148 -8.398 52.331 1.00 47.22 71 ASP A N 1
ATOM 578 C CA . ASP A 1 71 ? -42.914 -9.634 52.489 1.00 47.22 71 ASP A CA 1
ATOM 579 C C . ASP A 1 71 ? -43.025 -10.667 51.355 1.00 47.22 71 ASP A C 1
ATOM 581 O O . ASP A 1 71 ? -43.064 -10.371 50.168 1.00 47.22 71 ASP A O 1
ATOM 585 N N . ASP A 1 72 ? -43.121 -11.912 51.828 1.00 50.56 72 ASP A N 1
ATOM 586 C CA . ASP A 1 72 ? -43.511 -13.136 51.126 1.00 50.56 72 ASP A CA 1
ATOM 587 C C . ASP A 1 72 ? -42.476 -13.817 50.200 1.00 50.56 72 ASP A C 1
ATOM 589 O O . ASP A 1 72 ? -42.253 -13.471 49.043 1.00 50.56 72 ASP A O 1
ATOM 593 N N . ASP A 1 73 ? -41.881 -14.922 50.679 1.00 57.41 73 ASP A N 1
ATOM 594 C CA . ASP A 1 73 ? -42.574 -16.224 50.534 1.00 57.41 73 ASP A CA 1
ATOM 595 C C . ASP A 1 73 ? -41.653 -17.463 50.623 1.00 57.41 73 ASP A C 1
ATOM 597 O O . ASP A 1 73 ? -42.150 -18.581 50.597 1.00 57.41 73 ASP A O 1
ATOM 601 N N . ARG A 1 74 ? -40.309 -17.387 50.690 1.00 52.31 74 ARG A N 1
ATOM 602 C CA . ARG A 1 74 ? -39.504 -18.630 50.528 1.00 52.31 74 ARG A CA 1
ATOM 603 C C . ARG A 1 74 ? -38.327 -18.810 51.479 1.00 52.31 74 ARG A C 1
ATOM 605 O O . ARG A 1 74 ? -37.283 -18.191 51.315 1.00 52.31 74 ARG A O 1
ATOM 612 N N . ARG A 1 75 ? -38.484 -19.843 52.322 1.00 47.88 75 ARG A N 1
ATOM 613 C CA . ARG A 1 75 ? -37.472 -20.623 53.073 1.00 47.88 75 ARG A CA 1
ATOM 614 C C . ARG A 1 75 ? -37.362 -20.345 54.578 1.00 47.88 75 ARG A C 1
ATOM 616 O O . ARG A 1 75 ? -36.277 -20.180 55.117 1.00 47.88 75 ARG A O 1
ATOM 623 N N . ARG A 1 76 ? -38.496 -20.461 55.279 1.00 50.12 76 ARG A N 1
ATOM 624 C CA . ARG A 1 76 ? -38.555 -21.246 56.526 1.00 50.12 76 ARG A CA 1
ATOM 625 C C . ARG A 1 76 ? -38.761 -22.714 56.145 1.00 50.12 76 ARG A C 1
ATOM 627 O O . ARG A 1 76 ? -39.871 -23.055 55.759 1.00 50.12 76 ARG A O 1
ATOM 634 N N . ASN A 1 77 ? -37.718 -23.538 56.195 1.00 51.75 77 ASN A N 1
ATOM 635 C CA . ASN A 1 77 ? -37.760 -24.869 56.814 1.00 51.75 77 ASN A CA 1
ATOM 636 C C . ASN A 1 77 ? -36.416 -25.587 56.617 1.00 51.75 77 ASN A C 1
ATOM 638 O O . ASN A 1 77 ? -36.046 -25.855 55.475 1.00 51.75 77 ASN A O 1
ATOM 642 N N . TRP A 1 78 ? -35.840 -25.967 57.764 1.00 48.47 78 TRP A N 1
ATOM 643 C CA . TRP A 1 78 ? -34.738 -26.904 58.032 1.00 48.47 78 TRP A CA 1
ATOM 644 C C . TRP A 1 78 ? -33.391 -26.244 58.313 1.00 48.47 78 TRP A C 1
ATOM 646 O O . TRP A 1 78 ? -32.776 -25.683 57.383 1.00 48.47 78 TRP A O 1
#

Radius of gyration: 28.91 Å; chains: 1; bounding box: 54×40×76 Å

Organism: Trichonephila clavipes (NCBI:txid2585209)

Sequence (78 aa):
MTEEALVDHIFVRLEPQIQDYVEVRNPKTTAQFLEVMAKFEERYSCKKMQGSRNSDNVGRRGWNQGRMSNDDDRRRNW